Protein AF-A0AAX0K7H0-F1 (afdb_monomer_lite)

Radius of gyration: 13.93 Å; chains: 1; bounding box: 31×15×39 Å

pLDDT: mean 73.63, std 10.54, range [50.72, 86.81]

Sequence (48 aa):
LKLRAGRSLTPEETAKLNAVLDYIDELNALDISTEPEISWPETPPEME

InterPro domains:
  IPR003458 Bacteriophage T4, Gp38, tail fibre assembly [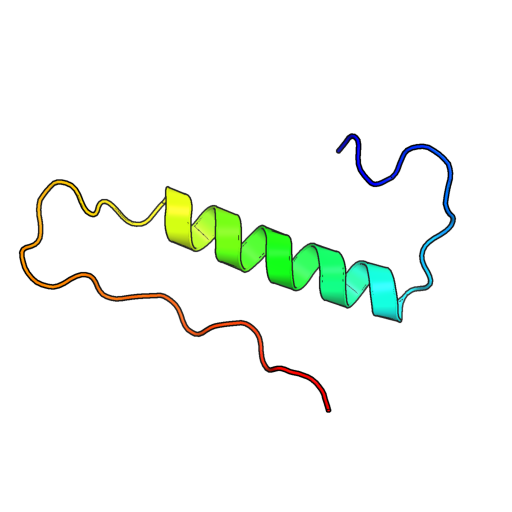PF02413] (9-44)

Foldseek 3Di:
DCVVVDDDDDPVRVVVVVLQVVLVVVVVVQCPVPDPDGDRDDRDDPPD

Organism: Escherichia coli (NCBI:txid562)

Secondary structure (DSSP, 8-state):
-GGGSS----HHHHHHHHHHHHHHHHHHHS-TTS-SS--PPPPPP---

Structure (mmCIF, N/CA/C/O backbone):
data_AF-A0AAX0K7H0-F1
#
_entry.id   AF-A0AAX0K7H0-F1
#
loop_
_atom_site.group_PDB
_atom_site.id
_atom_site.type_symbol
_atom_site.label_atom_id
_atom_site.label_alt_id
_atom_site.label_comp_id
_atom_site.label_asym_id
_atom_site.label_entity_id
_atom_site.label_seq_id
_atom_site.pdbx_PDB_ins_code
_atom_site.Cartn_x
_atom_site.Cartn_y
_atom_site.Cartn_z
_atom_site.occupancy
_atom_site.B_iso_or_equiv
_atom_site.auth_seq_id
_atom_site.auth_comp_id
_atom_site.auth_asym_id
_atom_site.auth_atom_id
_atom_site.pdbx_PDB_model_num
ATOM 1 N N . LEU A 1 1 ? 3.977 0.023 11.462 1.00 50.78 1 LEU A N 1
ATOM 2 C CA . LEU A 1 1 ? 3.716 1.133 10.514 1.00 50.78 1 LEU A CA 1
ATOM 3 C C . LEU A 1 1 ? 3.526 2.434 11.289 1.00 50.78 1 LEU A C 1
ATOM 5 O O . LEU A 1 1 ? 2.543 2.566 12.011 1.00 50.78 1 L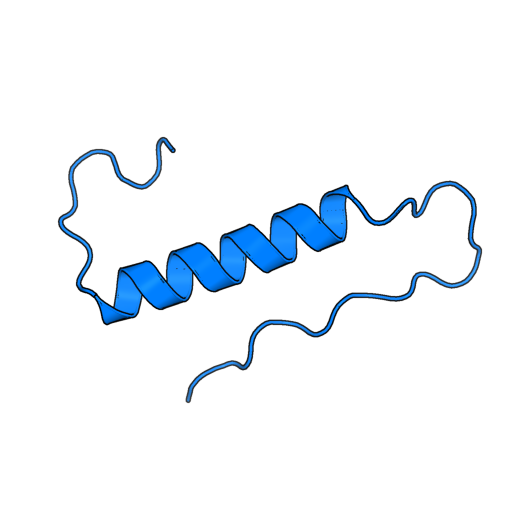EU A O 1
ATOM 9 N N . LYS A 1 2 ? 4.489 3.363 11.193 1.00 55.62 2 LYS A N 1
ATOM 10 C CA . LYS A 1 2 ? 4.524 4.624 11.966 1.00 55.62 2 LYS A CA 1
ATOM 11 C C . LYS A 1 2 ? 3.330 5.564 11.700 1.00 55.62 2 LYS A C 1
ATOM 13 O O . LYS A 1 2 ? 3.112 6.461 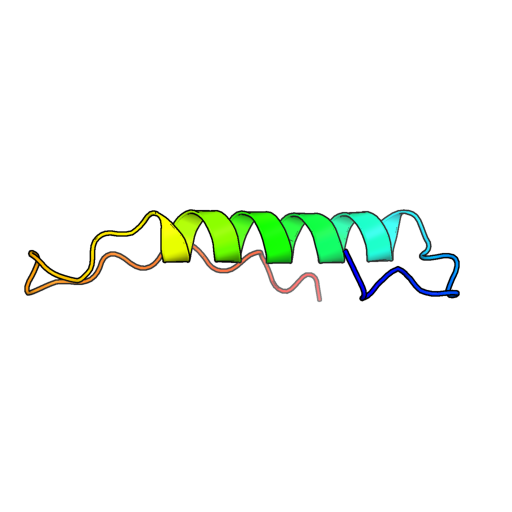12.500 1.00 55.62 2 LYS A O 1
ATOM 18 N N . LEU A 1 3 ? 2.516 5.322 10.663 1.00 57.12 3 LEU A N 1
ATOM 19 C CA . LEU A 1 3 ? 1.275 6.075 10.411 1.00 57.12 3 LEU A CA 1
ATOM 20 C C . LEU A 1 3 ? 0.126 5.755 11.386 1.00 57.12 3 LEU A C 1
ATOM 22 O O . LEU A 1 3 ? -0.770 6.572 11.556 1.00 57.12 3 LEU A O 1
ATOM 26 N N . ARG A 1 4 ? 0.152 4.598 12.064 1.00 59.38 4 ARG A N 1
ATOM 27 C CA . ARG A 1 4 ? -0.861 4.217 13.072 1.00 59.38 4 ARG A CA 1
ATOM 28 C C . ARG A 1 4 ? -0.550 4.781 14.469 1.00 59.38 4 ARG A C 1
ATOM 30 O O . ARG A 1 4 ? -1.148 4.345 15.448 1.00 59.38 4 ARG A O 1
ATOM 37 N N . ALA A 1 5 ? 0.41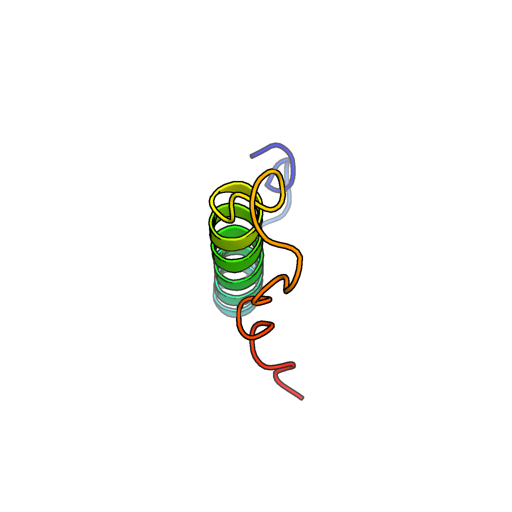4 5.703 14.586 1.00 58.94 5 ALA A N 1
ATOM 38 C CA . ALA A 1 5 ? 0.953 6.217 15.849 1.00 58.94 5 ALA A CA 1
ATOM 39 C C . ALA A 1 5 ? -0.002 7.189 16.579 1.00 58.94 5 ALA A C 1
ATOM 41 O O . ALA A 1 5 ? 0.351 8.334 16.844 1.00 58.94 5 ALA A O 1
ATOM 42 N N . GLY A 1 6 ? -1.207 6.720 16.923 1.00 66.00 6 GLY A N 1
ATOM 43 C CA . GLY A 1 6 ? -2.105 7.403 17.863 1.00 66.00 6 GLY A CA 1
ATOM 44 C C . GLY A 1 6 ? -3.463 7.840 17.313 1.00 66.00 6 GLY A C 1
ATOM 45 O O . GLY A 1 6 ? -4.203 8.499 18.036 1.00 66.00 6 GLY A O 1
ATOM 46 N N . ARG A 1 7 ? -3.824 7.475 16.074 1.00 71.88 7 ARG A N 1
ATOM 47 C CA . ARG A 1 7 ? -5.160 7.733 15.513 1.00 71.88 7 ARG A CA 1
ATOM 48 C C . ARG A 1 7 ? -5.909 6.415 15.311 1.00 71.88 7 ARG A C 1
ATOM 50 O O . ARG A 1 7 ? -5.419 5.540 14.599 1.00 71.88 7 ARG A O 1
ATOM 57 N N . SER A 1 8 ? -7.079 6.275 15.937 1.00 72.31 8 SER A N 1
ATOM 58 C CA . SER A 1 8 ? -8.014 5.187 15.632 1.00 72.31 8 SER A CA 1
ATOM 59 C C . SER A 1 8 ? -8.605 5.451 14.255 1.00 72.31 8 SER A C 1
ATOM 61 O O . SER A 1 8 ? -9.450 6.329 14.106 1.00 72.31 8 SER A O 1
ATOM 63 N N . LEU A 1 9 ? -8.105 4.735 13.253 1.00 71.44 9 LEU A N 1
ATOM 64 C CA . LEU A 1 9 ? -8.656 4.766 11.904 1.00 71.44 9 LEU A CA 1
ATOM 65 C C . LEU A 1 9 ? -9.991 4.025 11.913 1.00 71.44 9 LEU A C 1
ATOM 67 O O . LEU A 1 9 ? -10.116 2.951 12.510 1.00 71.44 9 LEU A O 1
ATOM 71 N N . THR A 1 10 ? -10.989 4.593 11.250 1.00 83.31 10 THR A N 1
ATOM 72 C CA . THR A 1 10 ? -12.240 3.887 10.975 1.00 83.31 10 THR A CA 1
ATOM 73 C C . THR A 1 10 ? -11.973 2.671 10.068 1.00 83.31 10 THR A C 1
ATOM 75 O O . THR A 1 10 ? -10.923 2.596 9.416 1.00 83.31 10 THR A O 1
ATOM 78 N N . PRO A 1 11 ? -12.887 1.684 10.009 1.00 82.06 11 PRO A N 1
ATOM 79 C CA . PRO A 1 11 ? -12.728 0.525 9.128 1.00 82.06 11 PRO A CA 1
ATOM 80 C C . PRO A 1 11 ? -12.523 0.924 7.662 1.00 82.06 11 PRO A C 1
ATOM 82 O O . PRO A 1 11 ? -11.723 0.313 6.960 1.00 82.06 11 PRO A O 1
ATOM 85 N N . GLU A 1 12 ? -13.185 1.998 7.232 1.00 82.06 12 GLU A N 1
ATOM 86 C CA . GLU A 1 12 ? -13.091 2.535 5.877 1.00 82.06 12 GLU A CA 1
ATOM 87 C C . GLU A 1 12 ? -11.715 3.163 5.599 1.00 82.06 12 GLU A C 1
ATOM 89 O O . GLU A 1 12 ? -11.087 2.871 4.585 1.00 82.06 12 GLU A O 1
ATOM 94 N N . GLU A 1 13 ? -11.177 3.952 6.534 1.00 83.44 13 GLU A N 1
ATOM 95 C CA . GLU A 1 13 ? -9.817 4.501 6.425 1.00 83.44 13 GLU A CA 1
ATOM 96 C C . GLU A 1 13 ? -8.741 3.410 6.494 1.00 83.44 13 GLU A C 1
ATOM 98 O O . GLU A 1 13 ? -7.700 3.513 5.848 1.00 83.44 13 GLU A O 1
ATOM 103 N N . THR A 1 14 ? -8.985 2.350 7.265 1.00 83.25 14 THR A N 1
ATOM 104 C CA . THR A 1 14 ? -8.081 1.198 7.345 1.00 83.25 14 THR A CA 1
ATOM 105 C C . THR A 1 14 ? -8.063 0.427 6.030 1.00 83.25 14 THR A C 1
ATOM 107 O O . THR A 1 14 ? -6.988 0.037 5.580 1.00 83.25 14 THR A O 1
ATOM 110 N N . ALA A 1 15 ? -9.223 0.248 5.392 1.00 85.00 15 ALA A N 1
ATOM 111 C CA . ALA A 1 15 ? -9.319 -0.355 4.068 1.00 85.00 15 ALA A CA 1
ATOM 112 C C . ALA A 1 15 ? -8.585 0.492 3.016 1.00 85.00 15 ALA A C 1
ATOM 114 O O . ALA A 1 15 ? -7.781 -0.051 2.266 1.00 85.00 15 ALA A O 1
ATOM 115 N N . LYS A 1 16 ? -8.769 1.822 3.038 1.00 83.00 16 LYS A N 1
ATOM 116 C CA . LYS A 1 16 ? -8.039 2.762 2.165 1.00 83.00 16 LYS A CA 1
ATOM 117 C C . LYS A 1 16 ? -6.528 2.667 2.375 1.00 83.00 16 LYS A C 1
ATOM 119 O O . LYS A 1 16 ? -5.776 2.553 1.415 1.00 83.00 16 LYS A O 1
ATOM 124 N N . LEU A 1 17 ? -6.076 2.666 3.631 1.00 84.25 17 LEU A N 1
ATOM 125 C CA . LEU A 1 17 ? -4.654 2.562 3.952 1.00 84.25 17 LEU A CA 1
ATOM 126 C C . LEU A 1 17 ? -4.060 1.228 3.491 1.00 84.25 17 LEU A C 1
ATOM 128 O O . LEU A 1 17 ? -2.955 1.224 2.966 1.00 84.25 17 LEU A O 1
ATOM 132 N N . ASN A 1 18 ? -4.766 0.115 3.693 1.00 86.06 18 ASN A N 1
ATOM 133 C CA . ASN A 1 18 ? -4.290 -1.188 3.235 1.00 86.06 18 ASN A CA 1
ATOM 134 C C . ASN A 1 18 ? -4.229 -1.247 1.701 1.00 86.06 18 ASN A C 1
ATOM 136 O O . ASN A 1 18 ? -3.199 -1.646 1.185 1.00 86.06 18 ASN A O 1
ATOM 140 N N . ALA A 1 19 ? -5.239 -0.742 0.984 1.00 85.88 19 ALA A N 1
ATOM 141 C CA . ALA A 1 19 ? -5.224 -0.710 -0.482 1.00 85.88 19 ALA A CA 1
ATOM 142 C C . ALA A 1 19 ? -4.048 0.109 -1.049 1.00 85.88 19 ALA A C 1
ATOM 144 O O . ALA A 1 19 ? -3.413 -0.286 -2.021 1.00 85.88 19 ALA A O 1
ATOM 145 N N . VAL A 1 20 ? -3.721 1.240 -0.415 1.00 86.38 20 VAL A N 1
ATOM 146 C CA . VAL A 1 20 ? -2.551 2.049 -0.794 1.00 86.38 20 VAL A CA 1
ATOM 147 C C . VAL A 1 20 ? -1.239 1.327 -0.474 1.00 86.38 20 VAL A C 1
ATOM 149 O O . VAL A 1 20 ? -0.283 1.447 -1.234 1.00 86.38 20 VAL A O 1
ATOM 152 N N . LEU A 1 21 ? -1.166 0.594 0.641 1.00 86.81 21 LEU A N 1
ATOM 153 C CA . LEU A 1 21 ? 0.020 -0.195 0.986 1.00 86.81 21 LEU A CA 1
ATOM 154 C C . LEU A 1 21 ? 0.233 -1.348 0.002 1.00 86.81 21 LEU A C 1
ATOM 156 O O . LEU A 1 21 ? 1.361 -1.522 -0.442 1.00 86.81 21 LEU A O 1
ATOM 160 N N . ASP A 1 22 ? -0.833 -2.053 -0.380 1.00 85.88 22 ASP A N 1
ATOM 161 C CA . ASP A 1 22 ? -0.775 -3.142 -1.359 1.00 85.88 22 ASP A CA 1
ATOM 162 C C . ASP A 1 22 ? -0.252 -2.622 -2.710 1.00 85.88 22 ASP A C 1
ATOM 164 O O . ASP A 1 22 ? 0.708 -3.165 -3.250 1.00 85.88 22 ASP A O 1
ATOM 168 N N . TYR A 1 23 ? -0.758 -1.476 -3.180 1.00 85.75 23 TYR A N 1
ATOM 169 C 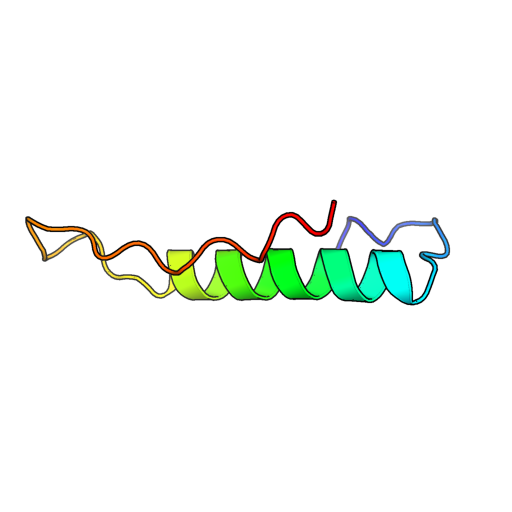CA . TYR A 1 23 ? -0.256 -0.817 -4.391 1.00 85.75 23 TYR A CA 1
ATOM 170 C C . TYR A 1 23 ? 1.234 -0.437 -4.300 1.00 85.75 23 TYR A C 1
ATOM 172 O O . TYR A 1 23 ? 1.986 -0.588 -5.261 1.00 85.75 23 TYR A O 1
ATOM 180 N N . ILE A 1 24 ? 1.693 0.052 -3.141 1.00 85.81 24 ILE A N 1
ATOM 181 C CA . ILE A 1 24 ? 3.111 0.380 -2.923 1.00 85.81 24 ILE A CA 1
ATOM 182 C C . ILE A 1 24 ? 3.977 -0.885 -2.915 1.00 85.81 24 ILE A C 1
ATOM 184 O O . ILE A 1 24 ? 5.099 -0.848 -3.426 1.00 85.81 24 ILE A O 1
ATOM 188 N N . ASP A 1 25 ? 3.496 -1.981 -2.332 1.00 85.81 25 ASP A N 1
ATOM 189 C CA . ASP A 1 25 ? 4.211 -3.258 -2.336 1.00 85.81 25 ASP A CA 1
ATOM 190 C C . ASP A 1 25 ? 4.313 -3.821 -3.761 1.00 85.81 25 ASP A C 1
ATOM 192 O O . ASP A 1 25 ? 5.400 -4.225 -4.174 1.00 85.81 25 ASP A O 1
ATOM 196 N N . GLU A 1 26 ? 3.241 -3.751 -4.553 1.00 84.75 26 GLU A N 1
ATOM 197 C CA . GLU A 1 26 ? 3.249 -4.137 -5.971 1.00 84.75 26 GLU A CA 1
ATOM 198 C C . GLU A 1 26 ? 4.212 -3.277 -6.799 1.00 84.75 26 GLU A C 1
ATOM 200 O O . GLU A 1 26 ? 4.982 -3.805 -7.600 1.00 84.75 26 GLU A O 1
ATOM 205 N N . LEU A 1 27 ? 4.245 -1.963 -6.562 1.00 82.75 27 LEU A N 1
ATOM 206 C CA . LEU A 1 27 ? 5.194 -1.059 -7.215 1.00 82.75 27 LEU A CA 1
ATOM 207 C C . LEU A 1 27 ? 6.650 -1.322 -6.841 1.00 82.75 27 LEU A C 1
ATOM 209 O O . LEU A 1 27 ? 7.526 -1.196 -7.690 1.00 82.75 27 LEU A O 1
ATOM 213 N N . ASN A 1 28 ? 6.933 -1.645 -5.579 1.00 83.38 28 ASN A N 1
ATOM 214 C CA . ASN A 1 28 ? 8.294 -1.990 -5.164 1.00 83.38 28 ASN A CA 1
ATOM 215 C C . ASN A 1 28 ? 8.714 -3.370 -5.675 1.00 83.38 28 ASN A C 1
ATOM 217 O O . ASN A 1 28 ? 9.903 -3.601 -5.890 1.00 83.38 28 ASN A O 1
ATOM 221 N N . ALA A 1 29 ? 7.757 -4.284 -5.846 1.00 82.88 29 ALA A N 1
ATOM 222 C CA . ALA A 1 29 ? 7.988 -5.583 -6.463 1.00 82.88 29 ALA A CA 1
ATOM 223 C C . ALA A 1 29 ? 8.154 -5.489 -7.989 1.00 82.88 29 ALA A C 1
ATOM 225 O O . ALA A 1 29 ? 8.715 -6.405 -8.591 1.00 82.88 29 ALA A O 1
ATOM 226 N N . LEU A 1 30 ? 7.690 -4.400 -8.608 1.00 76.94 30 LEU A N 1
ATOM 227 C CA . LEU A 1 30 ? 7.874 -4.143 -10.028 1.00 76.94 30 LEU A CA 1
ATOM 228 C C . LEU A 1 30 ? 9.347 -3.822 -10.319 1.00 76.94 30 LEU A C 1
ATOM 230 O O . LEU A 1 30 ? 9.860 -2.752 -9.984 1.00 76.94 30 LEU A O 1
ATOM 234 N N . ASP A 1 31 ? 10.037 -4.759 -10.968 1.00 67.81 31 ASP A N 1
ATOM 235 C CA . ASP A 1 31 ? 11.440 -4.607 -11.350 1.00 67.81 31 ASP A CA 1
ATOM 236 C C . ASP A 1 31 ? 11.573 -3.731 -12.607 1.00 67.81 31 ASP A C 1
ATOM 238 O O . ASP A 1 31 ? 11.776 -4.187 -13.729 1.00 67.81 31 ASP A O 1
ATOM 242 N N . ILE A 1 32 ? 11.484 -2.417 -12.403 1.00 68.94 32 ILE A N 1
ATOM 243 C CA . ILE A 1 32 ? 11.657 -1.400 -13.455 1.00 68.94 32 ILE A CA 1
ATOM 244 C C . ILE A 1 32 ? 13.096 -1.307 -13.992 1.00 68.94 32 ILE A C 1
ATOM 246 O O . ILE A 1 32 ? 13.392 -0.467 -14.840 1.00 68.94 32 ILE A O 1
ATOM 250 N N . SER A 1 33 ? 14.021 -2.113 -13.462 1.00 70.81 33 SER A N 1
ATOM 251 C CA . SER A 1 33 ? 15.449 -2.042 -13.782 1.00 70.81 33 SER A CA 1
ATOM 252 C C . SER A 1 33 ? 15.770 -2.687 -15.132 1.00 70.81 33 SER A C 1
ATOM 254 O O . SER A 1 33 ? 16.801 -2.391 -15.738 1.00 70.81 33 SER A O 1
ATOM 256 N N . THR A 1 34 ? 14.897 -3.576 -15.613 1.00 63.41 34 THR A N 1
ATOM 257 C CA . THR A 1 34 ? 15.176 -4.429 -16.777 1.00 63.41 34 THR A CA 1
ATOM 258 C C . THR A 1 34 ? 14.269 -4.183 -17.982 1.00 63.41 34 THR A C 1
ATOM 260 O O . THR A 1 34 ? 14.623 -4.603 -19.085 1.00 63.41 34 THR A O 1
ATOM 263 N N . GLU A 1 35 ? 13.161 -3.455 -17.823 1.00 67.69 35 GLU A N 1
ATOM 264 C CA . GLU A 1 35 ? 12.144 -3.316 -18.869 1.00 67.69 35 GLU A CA 1
ATOM 265 C C . GLU A 1 35 ? 12.032 -1.869 -19.396 1.00 67.69 35 GLU A C 1
ATOM 267 O O . GLU A 1 35 ? 11.863 -0.932 -18.615 1.00 67.69 35 GLU A O 1
ATOM 272 N N . PRO A 1 36 ? 12.111 -1.645 -20.726 1.00 65.94 36 PRO A N 1
ATOM 273 C CA . PRO A 1 36 ? 11.915 -0.323 -21.330 1.00 65.94 36 PRO A CA 1
ATOM 274 C C . PRO A 1 36 ? 10.452 0.153 -21.273 1.00 65.94 36 PRO A C 1
ATOM 276 O O . PRO A 1 36 ? 10.192 1.342 -21.451 1.00 65.94 36 PRO A O 1
ATOM 279 N N . GLU A 1 37 ? 9.511 -0.761 -21.019 1.00 71.25 37 GLU A N 1
ATOM 280 C CA . GLU A 1 37 ? 8.088 -0.494 -20.814 1.00 71.25 37 GLU A CA 1
ATOM 281 C C . GLU A 1 37 ? 7.701 -0.895 -19.388 1.00 71.25 37 GLU A C 1
ATOM 283 O O . GLU A 1 37 ? 7.636 -2.072 -19.049 1.00 71.25 37 GLU A O 1
ATOM 288 N N . ILE A 1 38 ? 7.463 0.101 -18.538 1.00 70.81 38 ILE A N 1
ATOM 289 C CA . ILE A 1 38 ? 7.070 -0.107 -17.143 1.00 70.81 38 ILE A CA 1
ATOM 290 C C . ILE A 1 38 ? 5.559 -0.359 -17.103 1.00 70.81 38 ILE A C 1
ATOM 292 O O . ILE A 1 38 ? 4.770 0.559 -17.345 1.00 70.81 38 ILE A O 1
ATOM 296 N N . SER A 1 39 ? 5.152 -1.590 -16.781 1.00 74.12 39 SER A N 1
ATOM 297 C CA . SER A 1 39 ? 3.745 -1.936 -16.559 1.00 74.12 39 SER A CA 1
ATOM 298 C C . SER A 1 39 ? 3.320 -1.500 -15.160 1.00 74.12 39 SER A C 1
ATOM 300 O O . SER A 1 39 ? 3.468 -2.245 -14.193 1.00 74.12 39 SER A O 1
ATOM 302 N N . TRP A 1 40 ? 2.812 -0.276 -15.042 1.00 72.50 40 TRP A N 1
ATOM 303 C CA . TRP A 1 40 ? 2.302 0.228 -13.770 1.00 72.50 40 TRP A CA 1
ATOM 304 C C . TRP A 1 40 ? 1.097 -0.610 -13.301 1.00 72.50 40 TRP A C 1
ATOM 306 O O . TRP A 1 40 ? 0.194 -0.855 -14.105 1.00 72.50 40 TRP A O 1
ATOM 316 N N . PRO A 1 41 ? 1.061 -1.044 -12.027 1.00 68.69 41 PRO A N 1
ATOM 317 C CA . PRO A 1 41 ? -0.122 -1.650 -11.439 1.00 68.69 41 PRO A CA 1
ATOM 318 C C . PRO A 1 41 ? -1.294 -0.666 -11.477 1.00 68.69 41 PRO A C 1
ATOM 320 O O . PRO A 1 41 ? -1.116 0.554 -11.530 1.00 68.69 41 PRO A O 1
ATOM 323 N N . GLU A 1 42 ? -2.508 -1.203 -11.480 1.00 70.81 42 GLU A N 1
ATOM 324 C CA . GLU A 1 42 ? -3.721 -0.395 -11.494 1.00 70.81 42 GLU A CA 1
ATOM 325 C C . GLU A 1 42 ? -3.801 0.379 -10.171 1.00 70.81 42 GLU A C 1
ATOM 327 O O . GLU A 1 42 ? -3.791 -0.216 -9.091 1.00 70.81 42 GLU A O 1
ATOM 332 N N . THR A 1 43 ? -3.812 1.715 -10.232 1.00 70.19 43 THR A N 1
ATOM 333 C CA . THR A 1 43 ? -3.969 2.536 -9.026 1.00 70.19 43 THR A CA 1
ATOM 334 C C . THR A 1 43 ? -5.257 2.127 -8.322 1.00 70.19 43 THR A C 1
ATOM 336 O O . THR A 1 43 ? -6.275 1.990 -9.010 1.00 70.19 43 THR A O 1
ATOM 339 N N . PRO A 1 44 ? -5.253 1.955 -6.985 1.00 66.62 44 PRO A N 1
ATOM 340 C CA . PRO A 1 44 ? -6.458 1.574 -6.268 1.00 66.62 44 PRO A CA 1
ATOM 341 C C . PRO A 1 44 ? -7.563 2.573 -6.623 1.00 66.62 44 PRO A C 1
ATOM 343 O O . PRO A 1 44 ? -7.272 3.773 -6.684 1.00 66.62 44 PRO A O 1
ATOM 346 N N . PRO A 1 45 ? -8.791 2.100 -6.907 1.00 64.12 45 PRO A N 1
ATOM 347 C CA . PRO A 1 45 ? -9.859 2.961 -7.385 1.00 64.12 45 PRO A CA 1
ATOM 348 C C . PRO A 1 45 ? -9.999 4.142 -6.430 1.00 64.12 45 PRO A C 1
ATOM 350 O O . PRO A 1 45 ? -10.114 3.959 -5.214 1.00 64.12 45 PRO A O 1
ATOM 353 N N . GLU A 1 46 ? -9.935 5.355 -6.979 1.00 59.75 46 GLU A N 1
ATOM 354 C CA . GLU A 1 46 ? -10.316 6.556 -6.251 1.00 59.75 46 GLU A CA 1
ATOM 355 C C . GLU A 1 46 ? -11.809 6.388 -5.958 1.00 59.75 46 GLU A C 1
ATOM 357 O O . GLU A 1 46 ? -12.657 6.520 -6.836 1.00 59.75 46 GLU A O 1
ATOM 362 N N . MET A 1 47 ? -12.114 5.906 -4.753 1.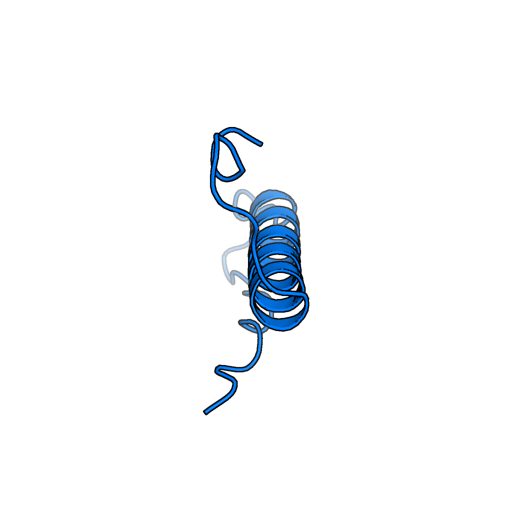00 60.94 47 MET A N 1
ATOM 363 C CA . MET A 1 47 ? -13.485 5.723 -4.294 1.00 60.94 47 MET A CA 1
ATOM 364 C C . MET A 1 47 ? -14.043 7.135 -4.066 1.00 60.94 47 MET A C 1
ATOM 366 O O . MET A 1 47 ? -13.801 7.697 -2.993 1.00 60.94 47 MET A O 1
ATOM 370 N N . GLU A 1 48 ? -14.670 7.707 -5.108 1.00 50.72 48 GLU A N 1
ATOM 371 C CA . GLU A 1 48 ? -15.432 8.974 -5.073 1.00 50.72 48 GLU A CA 1
ATOM 372 C C . GLU A 1 48 ? -16.396 9.044 -3.878 1.00 50.72 48 GLU A C 1
ATOM 374 O O . GLU A 1 48 ? -17.061 8.023 -3.570 1.00 50.72 48 GLU A O 1
#